Protein AF-A0A834Y3B8-F1 (afdb_monomer_lite)

Organism: Aphidius gifuensis (NCBI:txid684658)

Radius of gyration: 23.84 Å; chains: 1; bounding box: 73×37×65 Å

InterPro domains:
  IPR054291 Domain of unknown function DUF7027 [PF22954] (36-114)

Foldseek 3Di:
DDDDPDDPPPPPPPDDDDDQLLNVLQVQLVVQLVVLVVQLVVLVVCPVLVPDDPVCNVVCVVVSVVSNVVSVVSNVLSVLSNCCSVVVPLVSNVVVLVVLVVVVVVCVVCLVVVLVVLLVVLVVDPDVVVNVVSVVVNVVVVVVVVVVVVVSVVVNVSSVVVVVVVVVVVVVVVVVVVD

pLDDT: mean 75.69, std 13.45, range [36.03, 94.94]

Structure (mmCIF, N/CA/C/O backbone):
data_AF-A0A834Y3B8-F1
#
_entry.id   AF-A0A834Y3B8-F1
#
loop_
_atom_site.group_PDB
_atom_site.id
_atom_site.type_symbol
_atom_site.label_atom_id
_atom_site.label_alt_id
_atom_site.label_comp_id
_atom_site.label_asym_id
_atom_site.label_entity_id
_atom_site.label_seq_id
_atom_site.pdbx_PDB_ins_code
_atom_site.Cartn_x
_atom_site.Cartn_y
_atom_site.Cartn_z
_atom_site.occupancy
_atom_site.B_iso_or_equiv
_atom_site.auth_seq_id
_atom_site.auth_comp_id
_atom_site.auth_asym_id
_atom_site.auth_atom_id
_atom_site.pdbx_PDB_model_num
ATOM 1 N N . MET A 1 1 ? -49.987 -11.068 30.352 1.00 37.50 1 MET A N 1
ATOM 2 C CA . MET A 1 1 ? -49.005 -11.954 29.690 1.00 37.50 1 MET A CA 1
ATOM 3 C C . MET A 1 1 ? -48.773 -11.413 28.286 1.00 37.50 1 MET A C 1
ATOM 5 O O . MET A 1 1 ? -49.567 -11.683 27.400 1.00 37.50 1 MET A O 1
ATOM 9 N N . GLY A 1 2 ? -47.780 -10.535 28.124 1.00 43.66 2 GLY A N 1
ATOM 10 C CA . GLY A 1 2 ? -47.441 -9.921 26.838 1.00 43.66 2 GLY A CA 1
ATOM 11 C C . GLY A 1 2 ? -46.248 -10.642 26.227 1.00 43.66 2 GLY A C 1
ATOM 12 O O . GLY A 1 2 ? -45.179 -10.677 26.829 1.00 43.66 2 GLY A O 1
ATOM 13 N N . VAL A 1 3 ? -46.452 -11.257 25.066 1.00 47.72 3 VAL A N 1
ATOM 14 C CA . VAL A 1 3 ? -45.411 -11.930 24.286 1.00 47.72 3 VAL A CA 1
ATOM 15 C C . VAL A 1 3 ? -44.532 -10.854 23.644 1.00 47.72 3 VAL A C 1
ATOM 17 O O . VAL A 1 3 ? -44.996 -10.108 22.786 1.00 47.72 3 VAL A O 1
ATOM 20 N N . LEU A 1 4 ? -43.276 -10.745 24.086 1.00 43.75 4 LEU A N 1
ATOM 21 C CA . LEU A 1 4 ? -42.274 -9.874 23.467 1.00 43.75 4 LEU A CA 1
ATOM 22 C C . LEU A 1 4 ? -41.955 -10.388 22.050 1.00 43.75 4 LEU A C 1
ATOM 24 O O . LEU A 1 4 ? -41.602 -11.563 21.902 1.00 43.75 4 LEU A O 1
ATOM 28 N N . PRO A 1 5 ? -42.060 -9.547 21.006 1.00 51.91 5 PRO A N 1
ATOM 29 C CA . PRO A 1 5 ? -41.778 -9.968 19.646 1.00 51.91 5 PRO A CA 1
ATOM 30 C C . PRO A 1 5 ? -40.274 -10.192 19.438 1.00 51.91 5 PRO A C 1
ATOM 32 O O . PRO A 1 5 ? -39.436 -9.377 19.818 1.00 51.91 5 PRO A O 1
ATOM 35 N N . GLY A 1 6 ? -39.988 -11.342 18.825 1.00 46.06 6 GLY A N 1
ATOM 36 C CA . GLY A 1 6 ? -38.712 -11.849 18.320 1.00 46.06 6 GLY A CA 1
ATOM 37 C C . GLY A 1 6 ? -37.532 -10.882 18.285 1.00 46.06 6 GLY A C 1
ATOM 38 O O . GLY A 1 6 ? -37.397 -10.070 17.373 1.00 46.06 6 GLY A O 1
ATOM 39 N N . ILE A 1 7 ? -36.598 -11.093 19.213 1.00 51.88 7 ILE A N 1
ATOM 40 C CA . ILE A 1 7 ? -35.212 -10.646 19.071 1.00 51.88 7 ILE A CA 1
ATOM 41 C C . ILE A 1 7 ? -34.667 -11.289 17.782 1.00 51.88 7 ILE A C 1
ATOM 43 O O . ILE A 1 7 ? -34.644 -12.523 17.699 1.00 51.88 7 ILE A O 1
ATOM 47 N N . PRO A 1 8 ? -34.240 -10.510 16.770 1.00 48.41 8 PRO A N 1
ATOM 48 C CA . PRO A 1 8 ? -33.696 -11.075 15.545 1.00 48.41 8 PRO A CA 1
ATOM 49 C C . PRO A 1 8 ? -32.488 -11.948 15.889 1.00 48.41 8 PRO A C 1
ATOM 51 O O . PRO A 1 8 ? -31.589 -11.533 16.627 1.00 48.41 8 PRO A O 1
ATOM 54 N N . LYS A 1 9 ? -32.508 -13.189 15.378 1.00 43.50 9 LYS A N 1
ATOM 55 C CA . LYS A 1 9 ? -31.440 -14.186 15.517 1.00 43.50 9 LYS A CA 1
ATOM 56 C C . LYS A 1 9 ? -30.092 -13.497 15.322 1.00 43.50 9 LYS A C 1
ATOM 58 O O . LYS A 1 9 ? -29.810 -12.964 14.251 1.00 43.50 9 LYS A O 1
ATOM 63 N N . ARG A 1 10 ? -29.265 -13.521 16.373 1.00 42.88 10 ARG A N 1
ATOM 64 C CA . ARG A 1 10 ? -27.855 -13.136 16.307 1.00 42.88 10 ARG A CA 1
ATOM 65 C C . ARG A 1 10 ? -27.240 -13.852 15.108 1.00 42.88 10 ARG A C 1
ATOM 67 O O . ARG A 1 10 ? -27.125 -15.074 15.138 1.00 42.88 10 ARG A O 1
ATOM 74 N N . ILE A 1 11 ? -26.807 -13.105 14.097 1.00 48.62 11 ILE A N 1
ATOM 75 C CA . ILE A 1 11 ? -25.773 -13.585 13.184 1.00 48.62 11 ILE A CA 1
ATOM 76 C C . ILE A 1 11 ? -24.517 -13.668 14.056 1.00 48.62 11 ILE A C 1
ATOM 78 O O . ILE A 1 11 ? -23.758 -12.710 14.197 1.00 48.62 11 ILE A O 1
ATOM 82 N N . GLN A 1 12 ? -24.376 -14.780 14.780 1.00 36.03 12 GLN A N 1
ATOM 83 C CA . GLN A 1 12 ? -23.112 -15.164 15.374 1.00 36.03 12 GLN A CA 1
ATOM 84 C C . GLN A 1 12 ? -22.207 -15.441 14.187 1.00 36.03 12 GLN A C 1
ATOM 86 O O . GLN A 1 12 ? -22.276 -16.507 13.582 1.00 36.03 12 GLN A O 1
ATOM 91 N N . VAL A 1 13 ? -21.407 -14.442 13.819 1.00 46.19 13 VAL A N 1
ATOM 92 C CA . VAL A 1 13 ? -20.228 -14.672 12.996 1.00 46.19 13 VAL A CA 1
ATOM 93 C C . VAL A 1 13 ? -19.374 -15.614 13.828 1.00 46.19 13 VAL A C 1
ATOM 95 O O . VAL A 1 13 ? -18.748 -15.211 14.811 1.00 46.19 13 VAL A O 1
ATOM 98 N N . SER A 1 14 ? -19.505 -16.899 13.515 1.00 40.12 14 SER A N 1
ATOM 99 C CA . SER A 1 14 ? -18.755 -17.988 14.103 1.00 40.12 14 SER A CA 1
ATOM 100 C C . SER A 1 14 ? -17.291 -17.590 14.122 1.00 40.12 14 SER A C 1
ATOM 102 O O . SER A 1 14 ? -16.740 -17.185 13.100 1.00 40.12 14 SER A O 1
ATOM 104 N N . SER A 1 15 ? -16.730 -17.663 15.324 1.00 40.81 15 SER A N 1
ATOM 105 C CA . SER A 1 15 ? -15.334 -17.468 15.692 1.00 40.81 15 SER A CA 1
ATOM 106 C C . SER A 1 15 ? -14.366 -17.887 14.577 1.00 40.81 15 SER A C 1
ATOM 108 O O . SER A 1 15 ? -13.926 -19.031 14.531 1.00 40.81 15 SER A O 1
ATOM 110 N N . CYS A 1 16 ? -14.030 -16.975 13.665 1.00 46.62 16 CYS A N 1
ATOM 111 C CA . CYS A 1 16 ? -12.946 -17.190 12.714 1.00 46.62 16 CYS A CA 1
ATOM 112 C C . CYS A 1 16 ? -11.652 -16.700 13.371 1.00 46.62 16 CYS A C 1
ATOM 114 O O . CYS A 1 16 ? -11.320 -15.518 13.355 1.00 46.62 16 CYS A O 1
ATOM 116 N N . CYS A 1 17 ? -11.039 -17.661 14.063 1.00 45.78 17 CYS A N 1
ATOM 117 C CA . CYS A 1 17 ? -9.634 -17.871 14.400 1.00 45.78 17 CYS A CA 1
ATOM 118 C C . CYS A 1 17 ? -8.669 -16.668 14.494 1.00 45.78 17 CYS A C 1
ATOM 120 O O . CYS A 1 17 ? -8.175 -16.123 13.513 1.00 45.78 17 CYS A O 1
ATOM 122 N N . CYS A 1 18 ? -8.248 -16.428 15.740 1.00 50.12 18 CYS A N 1
ATOM 123 C CA . CYS A 1 18 ? -6.883 -16.082 16.165 1.00 50.12 18 CYS A CA 1
ATOM 124 C C . CYS A 1 18 ? -6.363 -14.653 15.945 1.00 50.12 18 CYS A C 1
ATOM 126 O O . CYS A 1 18 ? -5.628 -14.178 16.808 1.00 50.12 18 CYS A O 1
ATOM 128 N N . PHE A 1 19 ? -6.769 -13.921 14.906 1.00 53.84 19 PHE A N 1
ATOM 129 C CA . PHE A 1 19 ? -6.357 -12.521 14.741 1.00 53.84 19 PHE A CA 1
ATOM 130 C C . PHE A 1 19 ? -7.561 -11.585 14.746 1.00 53.84 19 PHE A C 1
ATOM 132 O O . PHE A 1 19 ? -8.345 -11.516 13.804 1.00 53.84 19 PHE A O 1
ATOM 139 N N . SER A 1 20 ? -7.696 -10.818 15.832 1.00 68.88 20 SER A N 1
ATOM 140 C CA . SER A 1 20 ? -8.593 -9.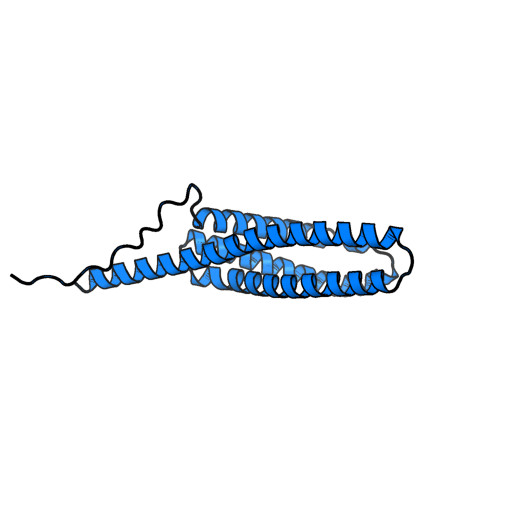666 15.842 1.00 68.88 20 SER A CA 1
ATOM 141 C C . SER A 1 20 ? -8.191 -8.747 14.694 1.00 68.88 20 SER A C 1
ATOM 143 O O . SER A 1 20 ? -7.015 -8.418 14.553 1.00 68.88 20 SER A O 1
ATOM 145 N N . VAL A 1 21 ? -9.151 -8.284 13.897 1.00 67.69 21 VAL A N 1
ATOM 146 C CA . VAL A 1 21 ? -8.900 -7.272 12.857 1.00 67.69 21 VAL A CA 1
ATOM 147 C C . VAL A 1 21 ? -8.158 -6.054 13.421 1.00 67.69 21 VAL A C 1
ATOM 149 O O . VAL A 1 21 ? -7.378 -5.403 12.732 1.00 67.69 21 VAL A O 1
ATOM 152 N N . ARG A 1 22 ? -8.343 -5.768 14.713 1.00 73.56 22 ARG A N 1
ATOM 153 C CA . ARG A 1 22 ? -7.573 -4.745 15.416 1.00 73.56 22 ARG A CA 1
ATOM 154 C C . ARG A 1 22 ? -6.064 -4.996 15.326 1.00 73.56 22 ARG A C 1
ATOM 156 O O . ARG A 1 22 ? -5.312 -4.064 15.064 1.00 73.56 22 ARG A O 1
ATOM 163 N N . THR A 1 23 ? -5.636 -6.242 15.510 1.00 80.88 23 THR A N 1
ATOM 164 C CA . THR A 1 23 ? -4.240 -6.674 15.391 1.00 80.88 23 THR A CA 1
ATOM 165 C C . THR A 1 23 ? -3.732 -6.499 13.964 1.00 80.88 23 THR A C 1
ATOM 167 O O . THR A 1 23 ? -2.637 -5.981 13.782 1.00 80.88 23 THR A O 1
ATOM 170 N N . ALA A 1 24 ? -4.547 -6.833 12.958 1.00 75.94 24 ALA A N 1
ATOM 171 C CA . ALA A 1 24 ? -4.217 -6.591 11.555 1.00 75.94 24 ALA A CA 1
ATOM 172 C C . ALA A 1 24 ? -3.954 -5.095 11.298 1.00 75.94 24 ALA A C 1
ATOM 174 O O . ALA A 1 24 ? -2.858 -4.729 10.885 1.00 75.94 24 ALA A O 1
ATOM 175 N N . CYS A 1 25 ? -4.891 -4.203 11.639 1.00 80.88 25 CYS A N 1
ATOM 176 C CA . CYS A 1 25 ? -4.696 -2.761 11.438 1.00 80.88 25 CYS A CA 1
ATOM 177 C C . CYS A 1 25 ? -3.471 -2.201 12.184 1.00 80.88 25 CYS A C 1
ATOM 179 O O . CYS A 1 25 ? -2.835 -1.274 11.686 1.00 80.88 25 CYS A O 1
ATOM 181 N N . LEU A 1 26 ? -3.123 -2.752 13.354 1.00 85.44 26 LEU A N 1
ATOM 182 C CA . LEU A 1 26 ? -1.902 -2.375 14.074 1.00 85.44 26 LEU A CA 1
ATOM 183 C C . LEU A 1 26 ? -0.636 -2.817 13.333 1.00 85.44 26 LEU A C 1
ATOM 185 O O . LEU A 1 26 ? 0.275 -2.006 13.187 1.00 85.44 26 LEU A O 1
ATOM 189 N N . ILE A 1 27 ? -0.587 -4.063 12.849 1.00 86.38 27 ILE A N 1
ATOM 190 C CA . ILE A 1 27 ? 0.548 -4.581 12.069 1.00 86.38 27 ILE A CA 1
ATOM 191 C C . ILE A 1 27 ? 0.743 -3.732 10.809 1.00 86.38 27 ILE A C 1
ATOM 193 O O . ILE A 1 27 ? 1.860 -3.299 10.539 1.00 86.38 27 ILE A O 1
ATOM 197 N N . PHE A 1 28 ? -0.332 -3.416 10.083 1.00 83.31 28 PHE A N 1
ATOM 198 C CA . PHE A 1 28 ? -0.240 -2.617 8.855 1.00 83.31 28 PHE A CA 1
ATOM 199 C C . PHE A 1 28 ? 0.093 -1.158 9.107 1.00 83.31 28 PHE A C 1
ATOM 201 O O . PHE A 1 28 ? 0.881 -0.585 8.360 1.00 83.31 28 PHE A O 1
ATOM 208 N N . GLY A 1 29 ? -0.443 -0.566 10.172 1.00 86.69 29 GLY A N 1
ATOM 209 C CA . GLY A 1 29 ? -0.040 0.773 10.580 1.00 86.69 29 GLY A CA 1
ATOM 210 C C . GLY A 1 29 ? 1.458 0.841 10.884 1.00 86.69 29 GLY A C 1
ATOM 211 O O . GLY A 1 29 ? 2.125 1.766 10.429 1.00 86.69 29 GLY A O 1
ATOM 212 N N . TRP A 1 30 ? 2.003 -0.164 11.579 1.00 92.19 30 TRP A N 1
ATOM 213 C CA . TRP A 1 30 ? 3.438 -0.254 11.856 1.00 92.19 30 TRP A CA 1
ATOM 214 C C . TRP A 1 30 ? 4.278 -0.491 10.606 1.00 92.19 30 TRP A C 1
ATOM 216 O O . TRP A 1 30 ? 5.264 0.215 10.414 1.00 92.19 30 TRP A O 1
ATOM 226 N N . PHE A 1 31 ? 3.886 -1.431 9.744 1.00 88.88 31 PHE A N 1
ATOM 227 C CA . PHE A 1 31 ? 4.580 -1.680 8.480 1.00 88.88 31 PHE A CA 1
ATOM 228 C C . PHE A 1 31 ? 4.586 -0.436 7.591 1.00 88.88 31 PHE A C 1
ATOM 230 O O . PHE A 1 31 ? 5.644 -0.028 7.126 1.00 88.88 31 PHE A O 1
ATOM 237 N N . GLY A 1 32 ? 3.435 0.218 7.416 1.00 86.69 32 GLY A N 1
ATOM 238 C CA . GLY A 1 32 ? 3.327 1.441 6.621 1.00 86.69 32 GLY A CA 1
ATOM 239 C C . GLY A 1 32 ? 4.185 2.577 7.177 1.00 86.69 32 GLY A C 1
ATOM 240 O O . GLY A 1 32 ? 4.882 3.253 6.422 1.00 86.69 32 GLY A O 1
ATOM 241 N N . LEU A 1 33 ? 4.200 2.747 8.502 1.00 93.31 33 LEU A N 1
ATOM 242 C CA . LEU A 1 33 ? 5.053 3.733 9.163 1.00 93.31 33 LEU A CA 1
ATOM 243 C C . LEU A 1 33 ? 6.542 3.410 8.969 1.00 93.31 33 LEU A C 1
ATOM 245 O O . LEU A 1 33 ? 7.321 4.295 8.625 1.00 93.31 33 LEU A O 1
ATOM 249 N N . PHE A 1 34 ? 6.930 2.147 9.149 1.00 94.12 34 PHE A N 1
ATOM 250 C CA . PHE A 1 34 ? 8.306 1.690 8.981 1.00 94.12 34 PHE A CA 1
ATOM 251 C C . PHE A 1 34 ? 8.799 1.897 7.544 1.00 94.12 34 PHE A C 1
ATOM 253 O O . PHE A 1 34 ? 9.854 2.493 7.335 1.00 94.12 34 PHE A O 1
ATOM 260 N N . THR A 1 35 ? 8.010 1.489 6.548 1.00 87.94 35 THR A N 1
ATOM 261 C CA . THR A 1 35 ? 8.326 1.702 5.131 1.00 87.94 35 THR A CA 1
ATOM 262 C C . THR A 1 35 ? 8.439 3.188 4.798 1.00 87.94 35 THR A C 1
ATOM 264 O O . THR A 1 35 ? 9.377 3.584 4.112 1.00 87.94 35 THR A O 1
ATOM 267 N N . ALA A 1 36 ? 7.541 4.033 5.318 1.00 92.06 36 ALA A N 1
ATOM 268 C CA . ALA A 1 36 ? 7.620 5.476 5.108 1.00 92.06 36 ALA A CA 1
ATOM 269 C C . ALA A 1 36 ? 8.918 6.070 5.684 1.00 92.06 36 ALA A C 1
ATOM 271 O O . ALA A 1 36 ? 9.571 6.867 5.014 1.00 92.06 36 ALA A O 1
ATOM 272 N N . VAL A 1 37 ? 9.329 5.650 6.886 1.00 94.19 37 VAL A N 1
ATOM 273 C CA . VAL A 1 37 ? 10.591 6.088 7.507 1.00 94.19 37 VAL A CA 1
ATOM 274 C C . VAL A 1 37 ? 11.798 5.638 6.686 1.00 94.19 37 VAL A C 1
ATOM 276 O O . VAL A 1 37 ? 12.671 6.457 6.404 1.00 94.19 37 VAL A O 1
ATOM 279 N N . MET A 1 38 ? 11.831 4.375 6.253 1.00 92.88 38 MET A N 1
ATOM 280 C CA . MET A 1 38 ? 12.909 3.853 5.406 1.00 92.88 38 MET A CA 1
ATOM 281 C C . MET A 1 38 ? 13.012 4.627 4.088 1.00 92.88 38 MET A C 1
ATOM 283 O O . MET A 1 38 ? 14.099 5.060 3.717 1.00 92.88 38 MET A O 1
ATOM 287 N N . ASN A 1 39 ? 11.884 4.887 3.423 1.00 89.75 39 ASN A N 1
ATOM 288 C CA . ASN A 1 39 ? 11.856 5.644 2.172 1.00 89.75 39 ASN A CA 1
ATOM 289 C C . ASN A 1 39 ? 12.322 7.092 2.358 1.00 89.75 39 ASN A C 1
ATOM 291 O O . ASN A 1 39 ? 13.093 7.603 1.546 1.00 89.75 39 ASN A O 1
ATOM 295 N N . LEU A 1 40 ? 11.881 7.759 3.428 1.00 93.12 40 LEU A N 1
ATOM 296 C CA . LEU A 1 40 ? 12.324 9.117 3.748 1.00 93.12 40 LEU A CA 1
ATOM 297 C C . LEU A 1 40 ? 13.824 9.158 4.043 1.00 93.12 40 LEU A C 1
ATOM 299 O O . LEU A 1 40 ? 14.507 10.075 3.590 1.00 93.12 40 LEU A O 1
ATOM 303 N N . PHE A 1 41 ? 14.349 8.152 4.743 1.00 91.62 41 PHE A N 1
ATOM 304 C CA . PHE A 1 41 ? 15.779 8.029 4.998 1.00 91.62 41 PHE A CA 1
ATOM 305 C C . PHE A 1 41 ? 16.564 7.833 3.694 1.00 91.62 41 PHE A C 1
ATOM 307 O O . PHE A 1 41 ? 17.514 8.570 3.428 1.00 91.62 41 PHE A O 1
ATOM 314 N N . SER A 1 42 ? 16.125 6.917 2.828 1.00 88.50 42 SER A N 1
ATOM 315 C CA . SER A 1 42 ? 16.736 6.697 1.513 1.00 88.50 42 SER A CA 1
ATOM 316 C C . SER A 1 42 ? 16.756 7.970 0.664 1.00 88.50 42 SER A C 1
ATOM 318 O O . SER A 1 42 ? 17.797 8.300 0.096 1.00 88.50 42 SER A O 1
ATOM 320 N N . LEU A 1 43 ? 15.656 8.729 0.635 1.00 88.62 43 LEU A N 1
ATOM 321 C CA . LEU A 1 43 ? 15.582 10.011 -0.075 1.00 88.62 43 LEU A CA 1
ATOM 322 C C . LEU A 1 43 ? 16.494 11.075 0.555 1.00 88.62 43 LEU A C 1
ATOM 324 O O . LEU A 1 43 ? 17.169 11.806 -0.164 1.00 88.62 43 LEU A O 1
ATOM 328 N N . SER A 1 44 ? 16.568 11.132 1.888 1.00 86.00 44 SER A N 1
ATOM 329 C CA . SER A 1 44 ? 17.393 12.106 2.612 1.00 86.00 44 SER A CA 1
ATOM 330 C C . SER A 1 44 ? 18.894 11.877 2.441 1.00 86.00 44 SER A C 1
ATOM 332 O O . SER A 1 44 ? 19.658 12.836 2.505 1.00 86.00 44 SER A O 1
ATOM 334 N N . THR A 1 45 ? 19.341 10.633 2.246 1.00 85.12 45 THR A N 1
ATOM 335 C CA . THR A 1 45 ? 20.773 10.346 2.043 1.00 85.12 45 THR A CA 1
ATOM 336 C C . THR A 1 45 ? 21.304 10.827 0.689 1.00 85.12 45 THR A C 1
ATOM 338 O O . THR A 1 45 ? 22.515 10.827 0.480 1.00 85.12 45 THR A O 1
ATOM 341 N N . GLY A 1 46 ? 20.435 11.229 -0.250 1.00 75.25 46 GLY A N 1
ATOM 342 C CA . GLY A 1 46 ? 20.836 11.727 -1.574 1.00 75.25 46 GLY A CA 1
ATOM 343 C C . GLY A 1 46 ? 21.544 10.690 -2.457 1.00 75.25 46 GLY A C 1
ATOM 344 O O . GLY A 1 46 ? 21.948 10.997 -3.577 1.00 75.25 46 GLY A O 1
ATOM 345 N N . ASN A 1 47 ? 21.677 9.446 -1.985 1.00 74.38 47 ASN A N 1
ATOM 346 C CA . ASN A 1 47 ? 22.313 8.350 -2.716 1.00 74.38 47 ASN A CA 1
ATOM 347 C C . ASN A 1 47 ? 21.548 7.992 -3.994 1.00 74.38 47 ASN A C 1
ATOM 349 O O . ASN A 1 47 ? 22.128 7.427 -4.915 1.00 74.38 47 ASN A O 1
ATOM 353 N N . PHE A 1 48 ? 20.259 8.330 -4.061 1.00 69.44 48 PHE A N 1
ATOM 354 C CA . PHE A 1 48 ? 19.461 8.131 -5.263 1.00 69.44 48 PHE A CA 1
ATOM 355 C C . PHE A 1 48 ? 19.956 9.029 -6.404 1.00 69.44 48 PHE A C 1
ATOM 357 O O . PHE A 1 48 ? 20.273 8.539 -7.476 1.00 69.44 48 PHE A O 1
ATOM 364 N N . GLU A 1 49 ? 20.126 10.328 -6.160 1.00 69.00 49 GLU A N 1
ATOM 365 C CA . GLU A 1 49 ? 20.465 11.306 -7.204 1.00 69.00 49 GLU A CA 1
ATOM 366 C C . GLU A 1 49 ? 21.894 11.140 -7.744 1.00 69.00 49 GLU A C 1
ATOM 368 O O . GLU A 1 49 ? 22.138 11.309 -8.937 1.00 69.00 49 GLU A O 1
ATOM 373 N N . LYS A 1 50 ? 22.833 10.723 -6.886 1.00 75.00 50 LYS A N 1
ATOM 374 C CA . LYS A 1 50 ? 24.247 10.536 -7.258 1.00 75.00 50 LYS A CA 1
ATOM 375 C C . LYS A 1 50 ? 24.500 9.340 -8.178 1.00 75.00 50 LYS A C 1
ATOM 377 O O . LYS A 1 50 ? 25.520 9.320 -8.857 1.00 75.00 50 LYS A O 1
ATOM 382 N N . ASN A 1 51 ? 23.601 8.357 -8.186 1.00 78.44 51 ASN A N 1
ATOM 383 C CA . ASN A 1 51 ? 23.750 7.129 -8.970 1.00 78.44 51 ASN A CA 1
ATOM 384 C C . ASN A 1 51 ? 22.977 7.161 -10.299 1.00 78.44 51 ASN A C 1
ATOM 386 O O . ASN A 1 51 ? 23.024 6.184 -11.044 1.00 78.44 51 ASN A O 1
ATOM 390 N N . LEU A 1 52 ? 22.261 8.251 -10.606 1.00 81.44 52 LEU A N 1
ATOM 391 C CA . LEU A 1 52 ? 21.537 8.380 -11.871 1.00 81.44 52 LEU A CA 1
ATOM 392 C C . LEU A 1 52 ? 22.418 9.011 -12.967 1.00 81.44 52 LEU A C 1
ATOM 394 O O . LEU A 1 52 ? 23.169 9.948 -12.680 1.00 81.44 52 LEU A O 1
ATOM 398 N N . PRO A 1 53 ? 22.291 8.557 -14.232 1.00 82.56 53 PRO A N 1
ATOM 399 C CA . PRO A 1 53 ? 22.919 9.215 -15.374 1.00 82.56 53 PRO A CA 1
ATOM 400 C C . PRO A 1 53 ? 22.473 10.677 -15.479 1.00 82.56 53 PRO A C 1
ATOM 402 O O . PRO A 1 53 ? 21.334 11.013 -15.149 1.00 82.56 53 PRO A O 1
ATOM 405 N N . GLN A 1 54 ? 23.360 11.539 -15.976 1.00 82.12 54 GLN A N 1
ATOM 406 C CA . GLN A 1 54 ? 23.186 12.996 -15.988 1.00 82.12 54 GLN A CA 1
ATOM 407 C C . GLN A 1 54 ? 21.894 13.455 -16.694 1.00 82.12 54 GLN A C 1
ATOM 409 O O . GLN A 1 54 ? 21.250 14.400 -16.247 1.00 82.12 54 GLN A O 1
ATOM 414 N N . GLU A 1 55 ? 21.455 12.728 -17.726 1.00 82.88 55 GLU A N 1
ATOM 415 C CA . GLU A 1 55 ? 20.199 12.978 -18.455 1.00 82.88 55 GLU A CA 1
ATOM 416 C C . GLU A 1 55 ? 18.944 12.866 -17.571 1.00 82.88 55 GLU A C 1
ATOM 418 O O . GLU A 1 55 ? 17.948 13.548 -17.805 1.00 82.88 55 GLU A O 1
ATOM 423 N N . TYR A 1 56 ? 18.988 12.047 -16.517 1.00 81.25 56 TYR A N 1
ATOM 424 C CA . TYR A 1 56 ? 17.861 11.838 -15.608 1.00 81.25 56 TYR A CA 1
ATOM 425 C C . TYR A 1 56 ? 17.938 12.695 -14.340 1.00 81.25 56 TYR A C 1
ATOM 427 O O . TYR A 1 56 ? 16.954 12.767 -13.603 1.00 81.25 56 TYR A O 1
ATOM 435 N N . GLN A 1 57 ? 19.062 13.371 -14.075 1.00 81.81 57 GLN A N 1
ATOM 436 C CA . GLN A 1 57 ? 19.231 14.200 -12.873 1.00 81.81 57 GLN A CA 1
ATOM 437 C C . GLN A 1 57 ? 18.267 15.394 -12.849 1.00 81.81 57 GLN A C 1
ATOM 439 O O . GLN A 1 57 ? 17.685 15.703 -11.807 1.00 81.81 57 GLN A O 1
ATOM 444 N N . GLU A 1 58 ? 18.004 16.030 -13.995 1.00 83.19 58 GLU A N 1
ATOM 445 C CA . GLU A 1 58 ? 17.048 17.145 -14.049 1.00 83.19 58 GLU A CA 1
ATOM 446 C C . GLU A 1 58 ? 15.608 16.681 -13.755 1.00 83.19 58 GLU A C 1
ATOM 448 O O . GLU A 1 58 ? 14.840 17.371 -13.081 1.00 83.19 58 GLU A O 1
ATOM 453 N N . MET A 1 59 ? 15.240 15.477 -14.202 1.00 82.75 59 MET A N 1
ATOM 454 C CA . MET A 1 59 ? 13.942 14.887 -13.870 1.00 82.75 59 MET A CA 1
ATOM 455 C C . MET A 1 59 ? 13.887 14.467 -12.395 1.00 82.75 59 MET A C 1
ATOM 457 O O . MET A 1 59 ? 12.891 14.733 -11.717 1.00 82.75 59 MET A O 1
ATOM 461 N N . ALA A 1 60 ? 14.962 13.863 -11.881 1.00 83.12 60 ALA A N 1
ATOM 462 C CA . ALA A 1 60 ? 15.065 13.412 -10.499 1.00 83.12 60 ALA A CA 1
ATOM 463 C C . ALA A 1 60 ? 14.948 14.578 -9.508 1.00 83.12 60 ALA A C 1
ATOM 465 O O . ALA A 1 60 ? 14.141 14.497 -8.584 1.00 83.12 60 ALA A O 1
ATOM 466 N N . SER A 1 61 ? 15.643 15.694 -9.739 1.00 82.81 61 SER A N 1
ATOM 467 C CA . SER A 1 61 ? 15.582 16.882 -8.870 1.00 82.81 61 SER A CA 1
ATOM 468 C C . SER A 1 61 ? 14.165 17.466 -8.733 1.00 82.81 61 SER A C 1
ATOM 470 O O . SER A 1 61 ? 13.784 17.940 -7.662 1.00 82.81 61 SER A O 1
ATOM 472 N N . LYS A 1 62 ? 13.324 17.362 -9.773 1.00 86.62 62 LYS A N 1
ATOM 473 C CA . LYS A 1 62 ? 11.900 17.757 -9.723 1.00 86.62 62 LYS A CA 1
ATOM 474 C C . LYS A 1 62 ? 11.010 16.705 -9.050 1.00 86.62 62 LYS A C 1
ATOM 476 O O . LYS A 1 62 ? 9.944 17.042 -8.526 1.00 86.62 62 LYS A O 1
ATOM 481 N N . LEU A 1 63 ? 11.409 15.433 -9.085 1.00 86.50 63 LEU A N 1
ATOM 482 C CA . LEU A 1 63 ? 10.627 14.303 -8.581 1.00 86.50 63 LEU A CA 1
ATOM 483 C C . LEU A 1 63 ? 10.898 14.006 -7.099 1.00 86.50 63 LEU A C 1
ATOM 485 O O . LEU A 1 63 ? 9.965 13.680 -6.367 1.00 86.50 63 LEU A O 1
ATOM 489 N N . VAL A 1 64 ? 12.139 14.168 -6.636 1.00 88.38 64 VAL A N 1
ATOM 490 C CA . VAL A 1 64 ? 12.563 13.897 -5.251 1.00 88.38 64 VAL A CA 1
ATOM 491 C C . VAL A 1 64 ? 11.716 14.660 -4.220 1.00 88.38 64 VAL A C 1
ATOM 493 O O . VAL A 1 64 ? 11.200 14.009 -3.309 1.00 88.38 64 VAL A O 1
ATOM 496 N N . PRO A 1 65 ? 11.445 15.976 -4.358 1.00 88.06 65 PRO A N 1
ATOM 497 C CA . PRO A 1 65 ? 10.586 16.697 -3.415 1.00 88.06 65 PRO A CA 1
ATOM 498 C C . PRO A 1 65 ? 9.144 16.171 -3.397 1.00 88.06 65 PRO A C 1
ATOM 500 O O . PRO A 1 65 ? 8.513 16.099 -2.340 1.00 88.06 65 PRO A O 1
ATOM 503 N N . LYS A 1 66 ? 8.619 15.761 -4.561 1.00 89.19 66 LYS A N 1
ATOM 504 C CA . LYS A 1 66 ? 7.272 15.179 -4.672 1.00 89.19 66 LYS A CA 1
ATOM 505 C C . LYS A 1 66 ? 7.205 13.818 -3.985 1.00 89.19 66 LYS A C 1
ATOM 507 O O . LYS A 1 66 ? 6.265 13.556 -3.233 1.00 89.19 66 LYS A O 1
ATOM 512 N N . LEU A 1 67 ? 8.211 12.972 -4.204 1.00 87.31 67 LEU A N 1
ATOM 513 C CA . LEU A 1 67 ? 8.335 11.671 -3.550 1.00 87.31 67 LEU A CA 1
ATOM 514 C C . LEU A 1 67 ? 8.492 11.827 -2.038 1.00 87.31 67 LEU A C 1
ATOM 516 O O . LEU A 1 67 ? 7.851 11.099 -1.283 1.00 87.31 67 LEU A O 1
ATOM 520 N N . PHE A 1 68 ? 9.278 12.804 -1.587 1.00 91.75 68 PHE A N 1
ATOM 521 C CA . PHE A 1 68 ? 9.437 13.115 -0.171 1.00 91.75 68 PHE A CA 1
ATOM 522 C C . PHE A 1 68 ? 8.095 13.478 0.477 1.00 91.75 68 PHE A C 1
ATOM 524 O O . PHE A 1 68 ? 7.687 12.839 1.446 1.00 91.75 68 PHE A O 1
ATOM 531 N N . MET A 1 69 ? 7.357 14.433 -0.102 1.00 92.38 69 MET A N 1
ATOM 532 C CA . MET A 1 69 ? 6.039 14.832 0.409 1.00 92.38 69 MET A CA 1
ATOM 533 C C . MET A 1 69 ? 5.029 13.683 0.398 1.00 92.38 69 MET A C 1
ATOM 535 O O . MET A 1 69 ? 4.265 13.517 1.348 1.00 92.38 69 MET A O 1
ATOM 539 N N . THR A 1 70 ? 5.050 12.852 -0.643 1.00 88.62 70 THR A N 1
ATOM 540 C CA . THR A 1 70 ? 4.160 11.689 -0.749 1.00 88.62 70 THR A CA 1
ATOM 541 C C . THR A 1 70 ? 4.442 10.667 0.355 1.00 88.62 70 THR A C 1
ATOM 543 O O . THR A 1 70 ? 3.515 10.219 1.032 1.00 88.62 70 THR A O 1
ATOM 546 N N . ASN A 1 71 ? 5.715 10.332 0.593 1.00 90.38 71 ASN A N 1
ATOM 547 C CA . ASN A 1 71 ? 6.102 9.405 1.661 1.00 90.38 71 ASN A CA 1
ATOM 548 C C . ASN A 1 71 ? 5.800 9.977 3.052 1.00 90.38 71 ASN A C 1
ATOM 550 O O . ASN A 1 71 ? 5.333 9.244 3.924 1.00 90.38 71 ASN A O 1
ATOM 554 N N . LEU A 1 72 ? 5.986 11.286 3.247 1.00 93.88 72 LEU A N 1
ATOM 555 C CA . LEU A 1 72 ? 5.623 11.965 4.489 1.00 93.88 72 LEU A CA 1
ATOM 556 C C . LEU A 1 72 ? 4.119 11.849 4.773 1.00 93.88 72 LEU A C 1
ATOM 558 O O . LEU A 1 72 ? 3.729 11.445 5.868 1.00 93.88 72 LEU A O 1
ATOM 562 N N . MET A 1 73 ? 3.270 12.140 3.783 1.00 92.50 73 MET A N 1
ATOM 563 C CA . MET A 1 73 ? 1.814 12.025 3.925 1.00 92.50 73 MET A CA 1
ATOM 564 C C . MET A 1 73 ? 1.375 10.579 4.176 1.00 92.50 73 MET A C 1
ATOM 566 O O . MET A 1 73 ? 0.535 10.338 5.042 1.00 92.50 73 MET A O 1
ATOM 570 N N . SER A 1 74 ? 1.987 9.611 3.489 1.00 89.31 74 SER A N 1
ATOM 571 C CA . SER A 1 74 ? 1.754 8.181 3.731 1.00 89.31 74 SER A CA 1
ATOM 572 C C . SER A 1 74 ? 2.101 7.771 5.171 1.00 89.31 74 SER A C 1
ATOM 574 O O . SER A 1 74 ? 1.321 7.084 5.842 1.00 89.31 74 SER A O 1
ATOM 576 N N . GLY A 1 75 ? 3.228 8.265 5.697 1.00 91.81 75 GLY A N 1
ATOM 577 C CA . GLY A 1 75 ? 3.630 8.062 7.089 1.00 91.81 75 GLY A CA 1
ATOM 578 C C . GLY A 1 75 ? 2.642 8.675 8.083 1.00 91.81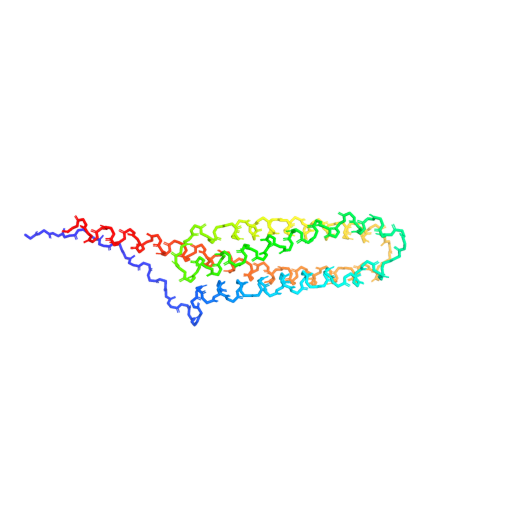 75 GLY A C 1
ATOM 579 O O . GLY A 1 75 ? 2.219 8.004 9.025 1.00 91.81 75 GLY A O 1
ATOM 580 N N . LEU A 1 76 ? 2.197 9.914 7.841 1.00 94.94 76 LEU A N 1
ATOM 581 C CA . LEU A 1 76 ? 1.191 10.587 8.671 1.00 94.94 76 LEU A CA 1
ATOM 582 C C . LEU A 1 76 ? -0.142 9.832 8.688 1.00 94.94 76 LEU A C 1
ATOM 584 O O . LEU A 1 76 ? -0.742 9.666 9.750 1.00 94.94 76 LEU A O 1
ATOM 588 N N . MET A 1 77 ? -0.595 9.331 7.539 1.00 92.62 77 MET A N 1
ATOM 589 C CA . MET A 1 77 ? -1.819 8.532 7.444 1.00 92.62 77 MET A CA 1
ATOM 590 C C . MET A 1 77 ? -1.693 7.190 8.170 1.00 92.62 77 MET A C 1
ATOM 592 O O . MET A 1 77 ? -2.625 6.782 8.863 1.00 92.62 77 MET A O 1
ATOM 596 N N . SER A 1 78 ? -0.540 6.527 8.071 1.00 91.12 78 SER A N 1
ATOM 597 C CA . SER A 1 78 ? -0.260 5.287 8.808 1.00 91.12 78 SER A CA 1
ATOM 598 C C . SER A 1 78 ? -0.214 5.530 10.325 1.00 91.12 78 SER A C 1
ATOM 600 O O . SER A 1 78 ? -0.770 4.754 11.104 1.00 91.12 78 SER A O 1
ATOM 602 N N . GLY A 1 79 ? 0.349 6.663 10.756 1.00 93.25 79 GLY A N 1
ATOM 603 C CA . GLY A 1 79 ? 0.296 7.116 12.148 1.00 93.25 79 GLY A CA 1
ATOM 604 C C . GLY A 1 79 ? -1.130 7.428 12.620 1.00 93.25 79 GLY A C 1
ATOM 605 O O . GLY A 1 79 ? -1.525 7.025 13.715 1.00 93.25 79 GLY A O 1
ATOM 606 N N . ALA A 1 80 ? -1.941 8.088 11.787 1.00 93.00 80 ALA A N 1
ATOM 607 C CA . ALA A 1 80 ? -3.347 8.362 12.082 1.00 93.00 80 ALA A CA 1
ATOM 608 C C . ALA A 1 80 ? -4.168 7.071 12.217 1.00 93.00 80 ALA A C 1
ATOM 610 O O . ALA A 1 80 ? -4.981 6.966 13.139 1.00 93.00 80 ALA A O 1
ATOM 611 N N . LEU A 1 81 ? -3.904 6.066 11.373 1.00 90.19 81 LEU A N 1
ATOM 612 C CA . LEU A 1 81 ? -4.482 4.728 11.496 1.00 90.19 81 LEU A CA 1
ATOM 613 C C . LEU A 1 81 ? -4.126 4.102 12.852 1.00 90.19 81 LEU A C 1
ATOM 615 O O . LEU A 1 81 ? -5.029 3.693 13.582 1.00 90.19 81 LEU A O 1
ATOM 619 N N . LEU A 1 82 ? -2.842 4.081 13.226 1.00 92.94 82 LEU A N 1
ATOM 620 C CA . LEU A 1 82 ? -2.373 3.570 14.523 1.00 92.94 82 LEU A CA 1
ATOM 621 C C . LEU A 1 82 ? -3.085 4.257 15.695 1.00 92.94 82 LEU A C 1
ATOM 623 O O . LEU A 1 82 ? -3.662 3.590 16.555 1.00 92.94 82 LEU A O 1
ATOM 627 N N . VAL A 1 83 ? -3.111 5.593 15.710 1.00 94.38 83 VAL A N 1
ATOM 628 C CA . VAL A 1 83 ? -3.787 6.369 16.761 1.00 94.38 83 VAL A CA 1
ATOM 629 C C . VAL A 1 83 ? -5.294 6.108 16.764 1.00 94.38 83 VAL A C 1
ATOM 631 O O . VAL A 1 83 ? -5.891 5.996 17.837 1.00 94.38 83 VAL A O 1
ATOM 634 N N . GLY A 1 84 ? -5.916 5.976 15.591 1.00 90.56 84 GLY A N 1
ATOM 635 C CA . GLY A 1 84 ? -7.329 5.641 15.436 1.00 90.56 84 GLY A CA 1
ATOM 636 C C . GLY A 1 84 ? -7.672 4.280 16.038 1.00 90.56 84 GLY A C 1
ATOM 637 O O . GLY A 1 84 ? -8.641 4.174 16.791 1.00 90.56 84 GLY A O 1
ATOM 638 N N . VAL A 1 85 ? -6.839 3.268 15.792 1.00 88.88 85 VAL A N 1
ATOM 639 C CA . VAL A 1 85 ? -7.007 1.906 16.322 1.00 88.88 85 VAL A CA 1
ATOM 640 C C . VAL A 1 85 ? -6.734 1.841 17.828 1.00 88.88 85 VAL A C 1
ATOM 642 O O . VAL A 1 85 ? -7.452 1.156 18.564 1.00 88.88 85 VAL A O 1
ATOM 645 N N . LEU A 1 86 ? -5.724 2.563 18.319 1.00 90.12 86 LEU A N 1
ATOM 646 C CA . LEU A 1 86 ? -5.396 2.611 19.747 1.00 90.12 86 LEU A CA 1
ATOM 647 C C . LEU A 1 86 ? -6.476 3.349 20.548 1.00 90.12 86 LEU A C 1
ATOM 649 O O . LEU A 1 86 ? -6.922 2.848 21.578 1.00 90.12 86 LEU A O 1
ATOM 653 N N . LYS A 1 87 ? -6.953 4.497 20.048 1.00 90.19 87 LYS A N 1
ATOM 654 C CA . LYS A 1 87 ? -7.976 5.326 20.711 1.00 90.19 87 LYS A CA 1
ATOM 655 C C . LYS A 1 87 ? -9.419 4.956 20.346 1.00 90.19 87 LYS A C 1
ATOM 657 O O . LYS A 1 87 ? -10.329 5.666 20.765 1.00 90.19 87 LYS A O 1
ATOM 662 N N . ASN A 1 88 ? -9.639 3.892 19.568 1.00 85.25 88 ASN A N 1
ATOM 663 C CA . ASN A 1 88 ? -10.955 3.480 19.057 1.00 85.25 88 ASN A CA 1
ATOM 664 C C . ASN A 1 88 ? -11.736 4.631 18.384 1.00 85.25 88 ASN A C 1
ATOM 666 O O . ASN A 1 88 ? -12.944 4.772 18.564 1.00 85.25 88 ASN A O 1
ATOM 670 N N . LYS A 1 89 ? -11.043 5.489 17.626 1.00 86.62 89 LYS A N 1
ATOM 671 C CA . LYS A 1 89 ? -11.637 6.628 16.914 1.00 86.62 89 LYS A CA 1
ATOM 672 C C . LYS A 1 89 ? -11.718 6.317 15.414 1.00 86.62 89 LYS A C 1
ATOM 674 O O . LYS A 1 89 ? -10.750 6.586 14.700 1.00 86.62 89 LYS A O 1
ATOM 679 N N . PRO A 1 90 ? -12.865 5.833 14.897 1.00 79.19 90 PRO A N 1
ATOM 680 C CA . PRO A 1 90 ? -12.978 5.384 13.506 1.00 79.19 90 PRO A CA 1
ATOM 681 C C . PRO A 1 90 ? -12.737 6.507 12.488 1.00 79.19 90 PRO A C 1
ATOM 683 O O . PRO A 1 90 ? -12.206 6.261 11.411 1.00 79.19 90 PRO A O 1
ATOM 686 N N . LYS A 1 91 ? -13.037 7.764 12.852 1.00 86.06 91 LYS A N 1
ATOM 687 C CA . LYS A 1 91 ? -12.822 8.934 11.982 1.00 86.06 91 LYS A CA 1
ATOM 688 C C . LYS A 1 91 ? -11.361 9.121 11.549 1.00 86.06 91 LYS A C 1
ATOM 690 O O . LYS A 1 91 ? -11.123 9.629 10.462 1.00 86.06 91 LYS A O 1
ATOM 695 N N . LEU A 1 92 ? -10.402 8.705 12.380 1.00 88.31 92 LEU A N 1
ATOM 696 C CA . LEU A 1 92 ? -8.967 8.790 12.078 1.00 88.31 92 LEU A CA 1
ATOM 697 C C . LEU A 1 92 ? -8.488 7.668 11.145 1.00 88.31 92 LEU A C 1
ATOM 699 O O . LEU A 1 92 ? -7.416 7.780 10.564 1.00 88.31 92 LEU A O 1
ATOM 703 N N . MET A 1 93 ? -9.281 6.605 10.985 1.00 86.25 93 MET A N 1
ATOM 704 C CA . MET A 1 93 ? -8.935 5.452 10.151 1.00 86.25 93 MET A CA 1
ATOM 705 C C . MET A 1 93 ? -9.345 5.653 8.684 1.00 86.25 93 MET A C 1
ATOM 707 O O . MET A 1 93 ? -8.734 5.067 7.795 1.00 86.25 93 MET A O 1
ATOM 711 N N . TYR A 1 94 ? -10.354 6.493 8.411 1.00 83.81 94 TYR A N 1
ATOM 712 C CA . TYR A 1 94 ? -10.903 6.656 7.060 1.00 83.81 94 TYR A CA 1
ATOM 713 C C . TYR A 1 94 ? -9.905 7.121 5.995 1.00 83.81 94 TYR A C 1
ATOM 715 O O . TYR A 1 94 ? -9.919 6.521 4.925 1.00 83.81 94 TYR A O 1
ATOM 723 N N . PRO A 1 95 ? -9.045 8.136 6.219 1.00 85.94 95 PRO A N 1
ATOM 724 C CA . PRO A 1 95 ? -8.161 8.630 5.159 1.00 85.94 95 PRO A CA 1
ATOM 725 C C . PRO A 1 95 ? -7.235 7.541 4.615 1.00 85.94 95 PRO A C 1
ATOM 727 O O . PRO A 1 95 ? -7.039 7.433 3.408 1.00 85.94 95 PRO A O 1
ATOM 730 N N . TRP A 1 96 ? -6.730 6.688 5.510 1.00 86.25 96 TRP A N 1
ATOM 731 C CA . TRP A 1 96 ? -5.904 5.550 5.130 1.00 86.25 96 TRP A CA 1
ATOM 732 C C . TRP A 1 96 ? -6.705 4.526 4.316 1.00 86.25 96 TRP A C 1
ATOM 734 O O . TRP A 1 96 ? -6.245 4.090 3.266 1.00 86.25 96 TRP A O 1
ATOM 744 N N . ILE A 1 97 ? -7.933 4.201 4.740 1.00 81.75 97 ILE A N 1
ATOM 745 C CA . ILE A 1 97 ? -8.815 3.268 4.015 1.00 81.75 97 ILE A CA 1
ATOM 746 C C . ILE A 1 97 ? -9.145 3.793 2.608 1.00 81.75 97 ILE A C 1
ATOM 748 O O . ILE A 1 97 ? -9.075 3.030 1.649 1.00 81.75 97 ILE A O 1
ATOM 752 N N . TYR A 1 98 ? -9.458 5.085 2.463 1.00 85.38 98 TYR A N 1
ATOM 753 C CA . TYR A 1 98 ? -9.735 5.698 1.158 1.00 85.38 98 TYR A CA 1
ATOM 754 C C . TYR A 1 98 ? -8.520 5.659 0.228 1.00 85.38 98 TYR A C 1
ATOM 756 O O . TYR A 1 98 ? -8.662 5.321 -0.943 1.00 85.38 98 TYR A O 1
ATOM 764 N N . MET A 1 99 ? -7.329 5.968 0.743 1.00 81.12 99 MET A N 1
ATOM 765 C CA . MET A 1 99 ? -6.092 5.904 -0.041 1.00 81.12 99 MET A CA 1
ATOM 766 C C . MET A 1 99 ? -5.782 4.485 -0.505 1.00 81.12 99 MET A C 1
ATOM 768 O O . MET A 1 99 ? -5.443 4.297 -1.670 1.00 81.12 99 MET A O 1
ATOM 772 N N . GLN A 1 100 ? -5.959 3.486 0.366 1.00 80.44 100 GLN A N 1
ATOM 773 C CA . GLN A 1 100 ? -5.817 2.089 -0.039 1.00 80.44 100 GLN A CA 1
ATOM 774 C C . GLN A 1 100 ? -6.840 1.735 -1.114 1.00 80.44 100 GLN A C 1
ATOM 776 O O . GLN A 1 100 ? -6.459 1.219 -2.153 1.00 80.44 100 GLN A O 1
ATOM 781 N N . PHE A 1 101 ? -8.112 2.099 -0.940 1.00 79.31 101 PHE A N 1
ATOM 782 C CA . PHE A 1 101 ? -9.139 1.844 -1.950 1.00 79.31 101 PHE A CA 1
ATOM 783 C C . PHE A 1 101 ? -8.792 2.448 -3.322 1.00 79.31 101 PHE A C 1
ATOM 785 O O . PHE A 1 101 ? -8.910 1.770 -4.338 1.00 79.31 101 PHE A O 1
ATOM 792 N N . ILE A 1 102 ? -8.303 3.690 -3.365 1.00 82.81 102 ILE A N 1
ATOM 793 C CA . ILE A 1 102 ? -7.856 4.323 -4.616 1.00 82.81 102 ILE A CA 1
ATOM 794 C C . ILE A 1 102 ? -6.649 3.584 -5.205 1.00 82.81 102 ILE A C 1
ATOM 796 O O . ILE A 1 102 ? -6.632 3.306 -6.402 1.00 82.81 102 ILE A O 1
ATOM 800 N N . GLY A 1 103 ? -5.658 3.239 -4.378 1.00 78.19 103 GLY A N 1
ATOM 801 C CA . GLY A 1 103 ? -4.483 2.483 -4.814 1.00 78.19 103 GLY A CA 1
ATOM 802 C C . GLY A 1 103 ? -4.861 1.143 -5.439 1.00 78.19 103 GLY A C 1
ATOM 803 O O . GLY A 1 103 ? -4.307 0.766 -6.465 1.00 78.19 103 GLY A O 1
ATOM 804 N N . ILE A 1 104 ? -5.873 0.477 -4.885 1.00 75.06 104 ILE A N 1
ATOM 805 C CA . ILE A 1 104 ? -6.422 -0.771 -5.416 1.00 75.06 104 ILE A CA 1
ATOM 806 C C . ILE A 1 104 ? -7.021 -0.553 -6.799 1.00 75.06 104 ILE A C 1
ATOM 808 O O . ILE A 1 104 ? -6.702 -1.295 -7.719 1.00 75.06 104 ILE A O 1
ATOM 812 N N . VAL A 1 105 ? -7.849 0.478 -6.974 1.00 81.44 105 VAL A N 1
ATOM 813 C CA . VAL A 1 105 ? -8.440 0.797 -8.282 1.00 81.44 105 VAL A CA 1
ATOM 814 C C . VAL A 1 105 ? -7.353 1.081 -9.322 1.00 81.44 105 VAL A C 1
ATOM 816 O O . VAL A 1 105 ? -7.440 0.589 -10.443 1.00 81.44 105 VAL A O 1
ATOM 819 N N . ILE A 1 106 ? -6.306 1.824 -8.954 1.00 80.50 106 ILE A N 1
ATOM 820 C CA . ILE A 1 106 ? -5.177 2.105 -9.852 1.00 80.50 106 ILE A CA 1
ATOM 821 C C . ILE A 1 106 ? -4.432 0.816 -10.209 1.00 80.50 106 ILE A C 1
ATOM 823 O O . ILE A 1 106 ? -4.170 0.586 -11.387 1.00 80.50 106 ILE A O 1
ATOM 827 N N . LEU A 1 107 ? -4.125 -0.031 -9.223 1.00 75.88 107 LEU A N 1
ATOM 828 C CA . LEU A 1 107 ? -3.464 -1.317 -9.455 1.00 75.88 107 LEU A CA 1
ATOM 829 C C . LEU A 1 107 ? -4.291 -2.204 -10.386 1.00 75.88 107 LEU A C 1
ATOM 831 O O . LEU A 1 107 ? -3.742 -2.735 -11.342 1.00 75.88 107 LEU A O 1
ATOM 835 N N . LEU A 1 108 ? -5.608 -2.291 -10.177 1.00 77.25 108 LEU A N 1
ATOM 836 C CA . LEU A 1 108 ? -6.511 -3.022 -11.069 1.00 77.25 108 LEU A CA 1
ATOM 837 C C . LEU A 1 108 ? -6.426 -2.508 -12.511 1.00 77.25 108 LEU A C 1
ATOM 839 O O . LEU A 1 108 ? -6.348 -3.303 -13.440 1.00 77.25 108 LEU A O 1
ATOM 843 N N . ILE A 1 109 ? -6.425 -1.188 -12.712 1.00 78.75 109 ILE A N 1
ATOM 844 C CA . ILE A 1 109 ? -6.347 -0.592 -14.053 1.00 78.75 109 ILE A CA 1
ATOM 845 C C 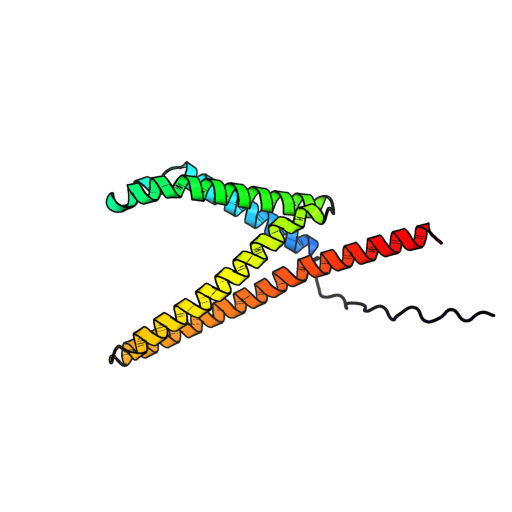. ILE A 1 109 ? -5.005 -0.922 -14.718 1.00 78.75 109 ILE A C 1
ATOM 847 O O . ILE A 1 109 ? -4.975 -1.375 -15.861 1.00 78.75 109 ILE A O 1
ATOM 851 N N . VAL A 1 110 ? -3.897 -0.707 -14.009 1.00 76.75 110 VAL A N 1
ATOM 852 C CA . VAL A 1 110 ? -2.541 -0.920 -14.535 1.00 76.75 110 VAL A CA 1
ATOM 853 C C . VAL A 1 110 ? -2.313 -2.392 -14.889 1.00 76.75 110 VAL A C 1
ATOM 855 O O . VAL A 1 110 ? -1.818 -2.693 -15.974 1.00 76.75 110 VAL A O 1
ATOM 858 N N . GLU A 1 111 ? -2.749 -3.300 -14.021 1.00 72.50 111 GLU A N 1
ATOM 859 C CA . GLU A 1 111 ? -2.603 -4.750 -14.189 1.00 72.50 111 GLU A CA 1
ATOM 860 C C . GLU A 1 111 ? -3.540 -5.334 -15.249 1.00 72.50 111 GLU A C 1
ATOM 862 O O . GLU A 1 111 ? -3.313 -6.436 -15.723 1.00 72.50 111 GLU A O 1
ATOM 867 N N . ILE A 1 112 ? -4.579 -4.618 -15.679 1.00 76.50 112 ILE A N 1
ATOM 868 C CA . ILE A 1 112 ? -5.376 -5.029 -16.844 1.00 76.50 112 ILE A CA 1
ATOM 869 C C . ILE A 1 112 ? -4.717 -4.535 -18.138 1.00 76.50 112 ILE A C 1
ATOM 871 O O . ILE A 1 112 ? -4.647 -5.266 -19.127 1.00 76.50 112 ILE A O 1
ATOM 875 N N . ILE A 1 113 ? -4.216 -3.297 -18.141 1.00 77.69 113 ILE A N 1
ATOM 876 C CA . ILE A 1 113 ? -3.676 -2.655 -19.345 1.00 77.69 113 ILE A CA 1
ATOM 877 C C . ILE A 1 113 ? -2.322 -3.251 -19.745 1.00 77.69 113 ILE A C 1
ATOM 879 O O . ILE A 1 113 ? -2.109 -3.520 -20.927 1.00 77.69 113 ILE A O 1
ATOM 883 N N . ILE A 1 114 ? -1.406 -3.465 -18.794 1.00 73.50 114 ILE A N 1
ATOM 884 C CA . ILE A 1 114 ? -0.046 -3.932 -19.105 1.00 73.50 114 ILE A CA 1
ATOM 885 C C . ILE A 1 114 ? -0.069 -5.317 -19.769 1.00 73.50 114 ILE A C 1
ATOM 887 O O . ILE A 1 114 ? 0.475 -5.438 -20.869 1.00 73.50 114 ILE A O 1
ATOM 891 N N . PRO A 1 115 ? -0.735 -6.344 -19.208 1.00 73.44 115 PRO A N 1
ATOM 892 C CA . PRO A 1 115 ? -0.894 -7.636 -19.865 1.00 73.44 115 PRO A CA 1
ATOM 893 C C . PRO A 1 115 ? -1.498 -7.536 -21.254 1.00 73.44 115 PRO A C 1
ATOM 895 O O . PRO A 1 115 ? -1.014 -8.186 -22.172 1.00 73.44 115 PRO A O 1
ATOM 898 N N . PHE A 1 116 ? -2.517 -6.695 -21.431 1.00 75.00 116 PHE A N 1
ATOM 899 C CA . PHE A 1 116 ? -3.170 -6.529 -22.722 1.00 75.00 116 PHE A CA 1
ATOM 900 C C . PHE A 1 116 ? -2.202 -6.012 -23.795 1.00 75.00 116 PHE A C 1
ATOM 902 O O . PHE A 1 116 ? -2.128 -6.575 -24.886 1.00 75.00 116 PHE A O 1
ATOM 909 N N . VAL A 1 117 ? -1.411 -4.984 -23.471 1.00 77.44 117 VAL A N 1
ATOM 910 C CA . VAL A 1 117 ? -0.393 -4.431 -24.380 1.00 77.44 117 VAL A CA 1
ATOM 911 C C . VAL A 1 117 ? 0.708 -5.453 -24.660 1.00 77.44 117 VAL A C 1
ATOM 913 O O . VAL A 1 117 ? 1.134 -5.603 -25.805 1.00 77.44 117 VAL A O 1
ATOM 916 N N . VAL A 1 118 ? 1.146 -6.185 -23.634 1.00 73.94 118 VAL A N 1
ATOM 917 C CA . VAL A 1 118 ? 2.188 -7.209 -23.762 1.00 73.94 118 VAL A CA 1
ATOM 918 C C . VAL A 1 118 ? 1.717 -8.355 -24.664 1.00 73.94 118 VAL A C 1
ATOM 920 O O . VAL A 1 118 ? 2.423 -8.712 -25.604 1.00 73.94 118 VAL A O 1
ATOM 923 N N . VAL A 1 119 ? 0.505 -8.881 -24.455 1.00 72.25 119 VAL A N 1
ATOM 924 C CA . VAL A 1 119 ? -0.094 -9.924 -25.308 1.00 72.25 119 VAL A CA 1
ATOM 925 C C . VAL A 1 119 ? -0.244 -9.440 -26.750 1.00 72.25 119 VAL A C 1
ATOM 927 O O . VAL A 1 119 ? 0.144 -10.156 -27.671 1.00 72.25 119 VAL A O 1
ATOM 930 N N . ALA A 1 120 ? -0.756 -8.223 -26.963 1.00 74.12 120 ALA A N 1
ATOM 931 C CA . ALA A 1 120 ? -0.899 -7.653 -28.303 1.00 74.12 120 ALA A CA 1
ATOM 932 C C . ALA A 1 120 ? 0.457 -7.521 -29.024 1.00 74.12 120 ALA A C 1
ATOM 934 O O . ALA A 1 120 ? 0.557 -7.825 -30.213 1.00 74.12 120 ALA A O 1
ATOM 935 N N . GLY A 1 121 ? 1.512 -7.139 -28.296 1.00 73.38 121 GLY A N 1
ATOM 936 C CA . GLY A 1 121 ? 2.879 -7.088 -28.816 1.00 73.38 121 GLY A CA 1
ATOM 937 C C . GLY A 1 121 ? 3.429 -8.465 -29.197 1.00 73.38 121 GLY A C 1
ATOM 938 O O . GLY A 1 121 ? 4.038 -8.605 -30.256 1.00 73.38 121 GLY A O 1
ATOM 939 N N . PHE A 1 122 ? 3.170 -9.500 -28.395 1.00 71.75 122 PHE A N 1
ATOM 940 C CA . PHE A 1 122 ? 3.621 -10.862 -28.703 1.00 71.75 122 PHE A CA 1
ATOM 941 C C . PHE A 1 122 ? 2.891 -11.486 -29.897 1.00 71.75 122 PHE A C 1
ATOM 943 O O . PHE A 1 122 ? 3.534 -12.159 -30.693 1.00 71.75 122 PHE A O 1
ATOM 950 N N . ILE A 1 123 ? 1.591 -11.221 -30.076 1.00 69.19 123 ILE A N 1
ATOM 951 C CA . ILE A 1 123 ? 0.829 -11.690 -31.252 1.00 69.19 123 ILE A CA 1
ATOM 952 C C . ILE A 1 123 ? 1.380 -11.086 -32.553 1.00 69.19 123 ILE A C 1
ATOM 954 O O . ILE A 1 123 ? 1.302 -11.707 -33.608 1.00 69.19 123 ILE A O 1
ATOM 958 N N . SER A 1 124 ? 1.951 -9.881 -32.490 1.00 69.25 124 SER A N 1
ATOM 959 C CA . SER A 1 124 ? 2.503 -9.203 -33.668 1.00 69.25 124 SER A CA 1
ATOM 960 C C . SER A 1 124 ? 3.886 -9.704 -34.106 1.00 69.25 124 SER A C 1
ATOM 962 O O . SER A 1 124 ? 4.312 -9.389 -35.215 1.00 69.25 124 SER A O 1
ATOM 964 N N . ASN A 1 125 ? 4.589 -10.470 -33.263 1.00 65.19 125 ASN A N 1
ATOM 965 C CA . ASN A 1 125 ? 5.965 -10.898 -33.506 1.00 65.19 125 ASN A CA 1
ATOM 966 C C . ASN A 1 125 ? 5.994 -12.413 -33.786 1.00 65.19 125 ASN A C 1
ATOM 968 O O . ASN A 1 125 ? 5.794 -13.215 -32.880 1.00 65.19 125 ASN A O 1
ATOM 972 N N . ASP A 1 126 ? 6.273 -12.802 -35.032 1.00 66.25 126 ASP A N 1
ATOM 973 C CA . ASP A 1 126 ? 6.133 -14.162 -35.606 1.00 66.25 126 ASP A CA 1
ATOM 974 C C . ASP A 1 126 ? 7.130 -15.221 -35.058 1.00 66.25 126 ASP A C 1
ATOM 976 O O . ASP A 1 126 ? 7.332 -16.294 -35.624 1.00 66.25 126 ASP A O 1
ATOM 980 N N . ASN A 1 127 ? 7.800 -14.930 -33.939 1.00 73.69 127 ASN A N 1
ATOM 981 C CA . ASN A 1 127 ? 8.772 -15.825 -33.312 1.00 73.69 127 ASN A CA 1
ATOM 982 C C . ASN A 1 127 ? 8.089 -16.688 -32.241 1.00 73.69 127 ASN A C 1
ATOM 984 O O . ASN A 1 127 ? 7.931 -16.273 -31.088 1.00 73.69 127 ASN A O 1
ATOM 988 N N . ASN A 1 128 ? 7.737 -17.919 -32.619 1.00 68.38 128 ASN A N 1
ATOM 989 C CA . ASN A 1 128 ? 6.990 -18.867 -31.786 1.00 68.38 128 ASN A CA 1
ATOM 990 C C . ASN A 1 128 ? 7.601 -19.106 -30.387 1.00 68.38 128 ASN A C 1
ATOM 992 O O . ASN A 1 128 ? 6.855 -19.170 -29.412 1.00 68.38 128 ASN A O 1
ATOM 996 N N . ASP A 1 129 ? 8.929 -19.139 -30.238 1.00 71.50 129 ASP A N 1
ATOM 997 C CA . ASP A 1 129 ? 9.573 -19.438 -28.943 1.00 71.50 129 ASP A CA 1
ATOM 998 C C . ASP A 1 129 ? 9.451 -18.299 -27.911 1.00 71.50 129 ASP A C 1
ATOM 1000 O O . ASP A 1 129 ? 9.331 -18.541 -26.708 1.00 71.50 129 ASP A O 1
ATOM 1004 N N . MET A 1 130 ? 9.421 -17.041 -28.365 1.00 67.50 130 MET A N 1
ATOM 1005 C CA . MET A 1 130 ? 9.263 -15.872 -27.485 1.00 67.50 130 MET A CA 1
ATOM 1006 C C . MET A 1 130 ? 7.815 -15.701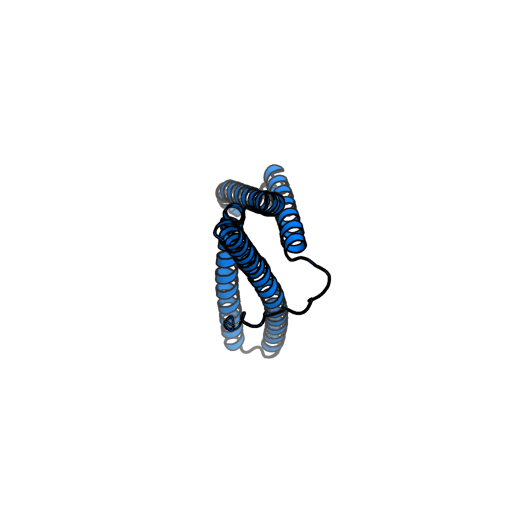 -27.007 1.00 67.50 130 MET A C 1
ATOM 1008 O O . MET A 1 130 ? 7.580 -15.192 -25.909 1.00 67.50 130 MET A O 1
ATOM 1012 N N . SER A 1 131 ? 6.846 -16.164 -27.802 1.00 70.12 131 SER A N 1
ATOM 1013 C CA . SER A 1 131 ? 5.419 -16.080 -27.469 1.00 70.12 131 SER A CA 1
ATOM 1014 C C . SER A 1 131 ? 5.046 -16.947 -26.257 1.00 70.12 131 SER A C 1
ATOM 1016 O O . SER A 1 131 ? 4.296 -16.511 -25.381 1.00 70.12 131 SER A O 1
ATOM 1018 N N . VAL A 1 132 ? 5.640 -18.142 -26.149 1.00 75.12 132 VAL A N 1
ATOM 1019 C CA . VAL A 1 132 ? 5.380 -19.085 -25.052 1.00 75.12 132 VAL A CA 1
ATOM 1020 C C . VAL A 1 132 ? 5.944 -18.556 -23.732 1.00 75.12 132 VAL A C 1
ATOM 1022 O O . VAL A 1 132 ? 5.252 -18.584 -22.714 1.00 75.12 132 VAL A O 1
ATOM 1025 N N . LEU A 1 133 ? 7.165 -18.008 -23.736 1.00 75.19 133 LEU A N 1
ATOM 1026 C CA . LEU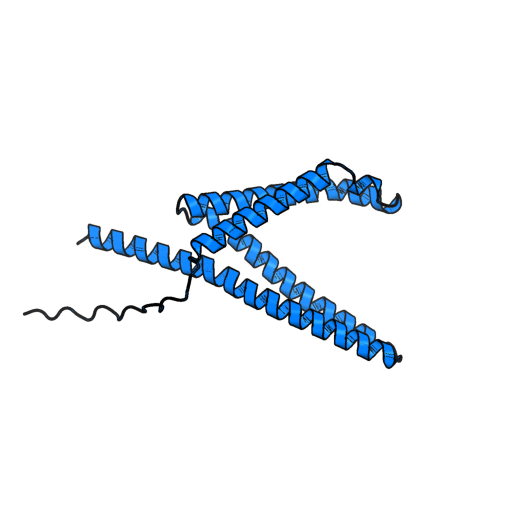 A 1 133 ? 7.773 -17.424 -22.536 1.00 75.19 133 LEU A CA 1
ATOM 1027 C C . LEU A 1 133 ? 6.987 -16.201 -22.033 1.00 75.19 133 LEU A C 1
ATOM 1029 O O . LEU A 1 133 ? 6.759 -16.068 -20.828 1.00 75.19 133 LEU A O 1
ATOM 1033 N N . GLY A 1 134 ? 6.529 -15.342 -22.951 1.00 72.44 134 GLY A N 1
ATOM 1034 C CA . GLY A 1 134 ? 5.672 -14.199 -22.632 1.00 72.44 134 GLY A CA 1
ATOM 1035 C C . GLY A 1 134 ? 4.351 -14.619 -21.983 1.00 72.44 134 GLY A C 1
ATOM 1036 O O . GLY A 1 134 ? 3.965 -14.063 -20.953 1.00 72.44 134 GLY A O 1
ATOM 1037 N N . ALA A 1 135 ? 3.693 -15.649 -22.522 1.00 73.94 135 ALA A N 1
ATOM 1038 C CA . ALA A 1 135 ? 2.452 -16.186 -21.966 1.00 73.94 135 ALA A CA 1
ATOM 1039 C C . ALA A 1 135 ? 2.639 -16.786 -20.559 1.00 73.94 135 ALA A C 1
ATOM 1041 O O . ALA A 1 135 ? 1.807 -16.567 -19.677 1.00 73.94 135 ALA A O 1
ATOM 1042 N N . VAL A 1 136 ? 3.746 -17.497 -20.316 1.00 77.62 136 VAL A N 1
ATOM 1043 C CA . VAL A 1 136 ? 4.057 -18.077 -18.997 1.00 77.62 136 VAL A CA 1
ATOM 1044 C C . VAL A 1 136 ? 4.332 -16.990 -17.956 1.00 77.62 136 VAL A C 1
ATOM 1046 O O . VAL A 1 136 ? 3.797 -17.058 -16.849 1.00 77.62 136 VAL A O 1
ATOM 1049 N N . LEU A 1 137 ? 5.116 -15.961 -18.296 1.00 74.50 137 LEU A N 1
ATOM 1050 C CA . LEU A 1 137 ? 5.389 -14.842 -17.385 1.00 74.50 137 LEU A CA 1
ATOM 1051 C C . LEU A 1 137 ? 4.121 -14.048 -17.054 1.00 74.50 137 LEU A C 1
ATOM 1053 O O . LEU A 1 137 ? 3.923 -13.670 -15.899 1.00 74.50 137 LEU A O 1
ATOM 1057 N N . LEU A 1 138 ? 3.233 -13.859 -18.033 1.00 76.81 138 LEU A N 1
ATOM 1058 C CA . LEU A 1 138 ? 1.922 -13.250 -17.815 1.00 76.81 138 LEU A CA 1
ATOM 1059 C C . LEU A 1 13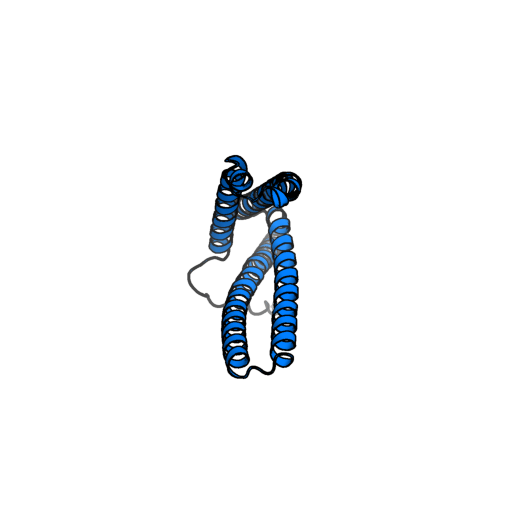8 ? 1.044 -14.075 -16.880 1.00 76.81 138 LEU A C 1
ATOM 1061 O O . LEU A 1 138 ? 0.413 -13.517 -15.986 1.00 76.81 138 LEU A O 1
ATOM 1065 N N . PHE A 1 139 ? 1.026 -15.396 -17.050 1.00 78.81 139 PHE A N 1
ATOM 1066 C CA . PHE A 1 139 ? 0.266 -16.282 -16.175 1.00 78.81 139 PHE A CA 1
ATOM 1067 C C . PHE A 1 139 ? 0.783 -16.230 -14.732 1.00 78.81 139 PHE A C 1
ATOM 1069 O O . PHE A 1 139 ? -0.006 -16.110 -13.798 1.00 78.81 139 PHE A O 1
ATOM 1076 N N . ILE A 1 140 ? 2.105 -16.247 -14.538 1.00 78.38 140 ILE A N 1
ATOM 1077 C CA . ILE A 1 140 ? 2.719 -16.116 -13.209 1.00 78.38 140 ILE A CA 1
ATOM 1078 C C . ILE A 1 140 ? 2.373 -14.758 -12.584 1.00 78.38 140 ILE A C 1
ATOM 1080 O O . ILE A 1 140 ? 1.956 -14.712 -11.426 1.00 78.38 140 ILE A O 1
ATOM 1084 N N . GLY A 1 141 ? 2.496 -13.667 -13.347 1.00 73.69 141 GLY A N 1
ATOM 1085 C CA . GLY A 1 141 ? 2.115 -12.326 -12.896 1.00 73.69 141 GLY A CA 1
ATOM 1086 C C . GLY A 1 141 ? 0.646 -12.253 -12.478 1.00 73.69 141 GLY A C 1
ATOM 1087 O O . GLY A 1 141 ? 0.337 -11.766 -11.393 1.00 73.69 141 GLY A O 1
ATOM 1088 N N . TYR A 1 142 ? -0.247 -12.840 -13.278 1.00 76.81 142 TYR A N 1
ATOM 1089 C CA . TYR A 1 142 ? -1.676 -12.906 -12.982 1.00 76.81 142 TYR A CA 1
ATOM 1090 C C . TYR A 1 142 ? -1.981 -13.696 -11.702 1.00 76.81 142 TYR A C 1
ATOM 1092 O O . TYR A 1 142 ? -2.778 -13.252 -10.881 1.00 76.81 142 TYR A O 1
ATOM 1100 N N . VAL A 1 143 ? -1.319 -14.836 -11.478 1.00 74.38 143 VAL A N 1
ATOM 1101 C CA . VAL A 1 143 ? -1.500 -15.627 -10.249 1.00 74.38 143 VAL A CA 1
ATOM 1102 C C . VAL A 1 143 ? -1.034 -14.849 -9.017 1.00 74.38 143 VAL A C 1
ATOM 1104 O O . VAL A 1 143 ? -1.745 -14.812 -8.012 1.00 74.38 143 VAL A O 1
ATOM 1107 N N . ILE A 1 144 ? 0.126 -14.186 -9.089 1.00 75.19 144 ILE A N 1
ATOM 1108 C CA . ILE A 1 144 ? 0.625 -13.329 -8.001 1.00 75.19 144 ILE A CA 1
ATOM 1109 C C . ILE A 1 144 ? -0.366 -12.193 -7.725 1.00 75.19 144 ILE A C 1
ATOM 1111 O O . ILE A 1 144 ? -0.655 -11.893 -6.567 1.00 75.19 144 ILE A O 1
ATOM 1115 N N . PHE A 1 145 ? -0.929 -11.603 -8.777 1.00 71.44 145 PHE A N 1
ATOM 1116 C CA . PHE A 1 145 ? -1.940 -10.561 -8.679 1.00 71.44 145 PHE A CA 1
ATOM 1117 C C . PHE A 1 145 ? -3.245 -11.052 -8.042 1.00 71.44 145 PHE A C 1
ATOM 1119 O O . PHE A 1 145 ? -3.759 -10.383 -7.151 1.00 71.44 145 PHE A O 1
ATOM 1126 N N . CYS A 1 146 ? -3.759 -12.226 -8.418 1.00 70.88 146 CYS A N 1
ATOM 1127 C CA . CYS A 1 146 ? -4.937 -12.817 -7.777 1.00 70.88 146 CYS A CA 1
ATOM 1128 C C . CYS A 1 146 ? -4.710 -13.027 -6.278 1.00 70.88 146 CYS A C 1
ATOM 1130 O O . CYS A 1 146 ? -5.532 -12.607 -5.472 1.00 70.88 146 CYS A O 1
ATOM 1132 N N . VAL A 1 147 ? -3.555 -13.578 -5.893 1.00 72.81 147 VAL A N 1
ATOM 1133 C CA . VAL A 1 147 ? -3.195 -13.755 -4.478 1.00 72.81 147 VAL A CA 1
ATOM 1134 C C . VAL A 1 147 ? -3.071 -12.405 -3.764 1.00 72.81 147 VAL A C 1
ATOM 1136 O O . VAL A 1 147 ? -3.513 -12.265 -2.621 1.00 72.81 147 VAL A O 1
ATOM 1139 N N . ALA A 1 148 ? -2.510 -11.394 -4.432 1.00 70.56 148 ALA A N 1
ATOM 1140 C CA . ALA A 1 148 ? -2.433 -10.042 -3.899 1.00 70.56 148 ALA A CA 1
ATOM 1141 C C . ALA A 1 148 ? -3.830 -9.440 -3.703 1.00 70.56 148 ALA A C 1
ATOM 1143 O O . ALA A 1 148 ? -4.086 -8.893 -2.635 1.00 70.56 148 ALA A O 1
ATOM 1144 N N . ILE A 1 149 ? -4.747 -9.591 -4.666 1.00 70.62 149 ILE A N 1
ATOM 1145 C CA . ILE A 1 149 ? -6.145 -9.154 -4.560 1.00 70.62 149 ILE A CA 1
ATOM 1146 C C . ILE A 1 149 ? -6.874 -9.889 -3.450 1.00 70.62 149 ILE A C 1
ATOM 1148 O O . ILE A 1 149 ? -7.568 -9.244 -2.677 1.00 70.62 149 ILE A O 1
ATOM 1152 N N . ASP A 1 150 ? -6.742 -11.205 -3.341 1.00 67.69 150 ASP A N 1
ATOM 1153 C CA . ASP A 1 150 ? -7.444 -11.972 -2.313 1.00 67.69 150 ASP A CA 1
ATOM 1154 C C . ASP A 1 150 ? -7.000 -11.529 -0.922 1.00 67.69 150 ASP A C 1
ATOM 1156 O O . ASP A 1 150 ? -7.829 -11.248 -0.050 1.00 67.69 150 ASP A O 1
ATOM 1160 N N . ALA A 1 151 ? -5.691 -11.346 -0.739 1.00 66.88 151 ALA A N 1
ATOM 1161 C CA . ALA A 1 151 ? -5.166 -10.740 0.467 1.00 66.88 151 ALA A CA 1
ATOM 1162 C C . ALA A 1 151 ? -5.779 -9.341 0.665 1.00 66.88 151 ALA A C 1
ATOM 1164 O O . ALA A 1 151 ? -6.272 -9.038 1.746 1.00 66.88 151 ALA A O 1
ATOM 1165 N N . LEU A 1 152 ? -5.814 -8.501 -0.374 1.00 66.31 152 LEU A N 1
ATOM 1166 C CA . LEU A 1 152 ? -6.305 -7.109 -0.390 1.00 66.31 152 LEU A CA 1
ATOM 1167 C C . LEU A 1 152 ? -7.807 -6.951 -0.122 1.00 66.31 152 LEU A C 1
ATOM 1169 O O . LEU A 1 152 ? -8.237 -6.011 0.546 1.00 66.31 152 LEU A O 1
ATOM 1173 N N . VAL A 1 153 ? -8.618 -7.892 -0.584 1.00 63.94 153 VAL A N 1
ATOM 1174 C CA . VAL A 1 153 ? -10.047 -7.974 -0.291 1.00 63.94 153 VAL A CA 1
ATOM 1175 C C . VAL A 1 153 ? -10.230 -8.355 1.170 1.00 63.94 153 VAL A C 1
ATOM 1177 O O . VAL A 1 153 ? -11.002 -7.702 1.871 1.00 63.94 153 VAL A O 1
ATOM 1180 N N . ILE A 1 154 ? -9.456 -9.317 1.678 1.00 65.88 154 ILE A N 1
ATOM 1181 C CA . ILE A 1 154 ? -9.408 -9.610 3.116 1.00 65.88 154 ILE A CA 1
ATOM 1182 C C . ILE A 1 154 ? -8.963 -8.350 3.893 1.00 65.88 154 ILE A C 1
ATOM 1184 O O . ILE A 1 154 ? -9.567 -8.018 4.917 1.00 65.88 154 ILE A O 1
ATOM 1188 N N . TYR A 1 155 ? -7.999 -7.586 3.365 1.00 63.31 155 TYR A N 1
ATOM 1189 C CA . TYR A 1 155 ? -7.511 -6.318 3.921 1.00 63.31 155 TYR A CA 1
ATOM 1190 C C . TYR A 1 155 ? -8.543 -5.185 3.935 1.00 63.31 155 TYR A C 1
ATOM 1192 O O . TYR A 1 155 ? -8.472 -4.344 4.829 1.00 63.31 155 TYR A O 1
ATOM 1200 N N . LEU A 1 156 ? -9.481 -5.131 2.984 1.00 64.00 156 LEU A N 1
ATOM 1201 C CA . LEU A 1 156 ? -10.548 -4.120 2.916 1.00 64.00 156 LEU A CA 1
ATOM 1202 C C . LEU A 1 156 ? -11.776 -4.520 3.733 1.00 64.00 156 LEU A C 1
ATOM 1204 O O . LEU A 1 156 ? -12.354 -3.702 4.454 1.00 64.00 156 LEU A O 1
ATOM 1208 N N . VAL A 1 157 ? -12.174 -5.788 3.641 1.00 65.69 157 VAL A N 1
ATOM 1209 C CA . VAL A 1 157 ? -13.344 -6.312 4.348 1.00 65.69 157 VAL A CA 1
ATOM 1210 C C . VAL A 1 157 ? -13.103 -6.279 5.852 1.00 65.69 157 VAL A C 1
ATOM 1212 O O . VAL A 1 157 ? -14.003 -5.911 6.602 1.00 65.69 157 VAL A O 1
ATOM 1215 N N . ALA A 1 158 ? -11.883 -6.561 6.311 1.00 62.75 158 ALA A N 1
ATOM 1216 C CA . ALA A 1 158 ? -11.543 -6.533 7.727 1.00 62.75 158 ALA A CA 1
ATOM 1217 C C . ALA A 1 158 ? -11.863 -5.174 8.411 1.00 62.75 158 ALA A C 1
ATOM 1219 O O . ALA A 1 158 ? -12.699 -5.155 9.326 1.00 62.75 158 ALA A O 1
ATOM 1220 N N . PRO A 1 159 ? -11.291 -4.022 8.007 1.00 58.91 159 PRO A N 1
ATOM 1221 C CA . PRO A 1 159 ? -11.568 -2.730 8.633 1.00 58.91 159 PRO A CA 1
ATOM 1222 C C . PRO A 1 159 ? -13.025 -2.279 8.470 1.00 58.91 159 PRO A C 1
ATOM 1224 O O . PRO A 1 159 ? -13.568 -1.679 9.399 1.00 58.91 159 PRO A O 1
ATOM 1227 N N . VAL A 1 160 ? -13.691 -2.604 7.354 1.00 65.44 160 VAL A N 1
ATOM 1228 C CA . VAL A 1 160 ? -15.126 -2.315 7.163 1.00 65.44 160 VAL A CA 1
ATOM 1229 C C . VAL A 1 160 ? -15.978 -3.108 8.154 1.00 65.44 160 VAL A C 1
ATOM 1231 O O . VAL A 1 160 ? -16.840 -2.538 8.824 1.00 65.44 160 VAL A O 1
ATOM 1234 N N . VAL A 1 161 ? -15.692 -4.398 8.334 1.00 67.19 161 VAL A N 1
ATOM 1235 C CA . VAL A 1 161 ? -16.374 -5.250 9.320 1.00 67.19 161 VAL A CA 1
ATOM 1236 C C . VAL A 1 161 ? -16.149 -4.729 10.741 1.00 67.19 161 VAL A C 1
ATOM 1238 O O . VAL A 1 161 ? -17.091 -4.688 11.536 1.00 67.19 161 VAL A O 1
ATOM 1241 N N . VAL A 1 162 ? -14.941 -4.256 11.068 1.00 64.12 162 VAL A N 1
ATOM 1242 C CA . VAL A 1 162 ? -14.679 -3.599 12.361 1.00 64.12 162 VAL A CA 1
ATOM 1243 C C . VAL A 1 162 ? -15.490 -2.331 12.524 1.00 64.12 162 VAL A C 1
ATOM 1245 O O . VAL A 1 162 ? -16.077 -2.120 13.586 1.00 64.12 162 VAL A O 1
ATOM 1248 N N . HIS A 1 163 ? -15.556 -1.506 11.486 1.00 65.81 163 HIS A N 1
ATOM 1249 C CA . HIS A 1 163 ? -16.322 -0.276 11.532 1.00 65.81 163 HIS A CA 1
ATOM 1250 C C . HIS A 1 163 ? -17.817 -0.549 11.767 1.00 65.81 163 HIS A C 1
ATOM 1252 O O . HIS A 1 163 ? -18.426 0.033 12.670 1.00 65.81 163 HIS A O 1
ATOM 1258 N N . CYS A 1 164 ? -18.389 -1.511 11.039 1.00 68.12 164 CYS A N 1
ATOM 1259 C CA . CYS A 1 164 ? -19.763 -1.965 11.237 1.00 68.12 164 CYS A CA 1
ATOM 1260 C C . CYS A 1 164 ? -19.994 -2.521 12.650 1.00 68.12 164 CYS A C 1
ATOM 1262 O O . CYS A 1 164 ? -21.021 -2.227 13.271 1.00 68.12 164 CYS A O 1
ATOM 1264 N N . ARG A 1 165 ? -19.034 -3.274 13.203 1.00 69.19 165 ARG A N 1
ATOM 1265 C CA . ARG A 1 165 ? -19.131 -3.803 14.569 1.00 69.19 165 ARG A CA 1
ATOM 1266 C C . ARG A 1 165 ? -19.141 -2.683 15.608 1.00 69.19 165 ARG A C 1
ATOM 1268 O O . ARG A 1 165 ? -20.016 -2.690 16.473 1.00 69.19 165 ARG A O 1
ATOM 1275 N N . GLN A 1 166 ? -18.254 -1.695 15.488 1.00 68.56 166 GLN A N 1
ATOM 1276 C CA . GLN A 1 166 ? -18.221 -0.545 16.398 1.00 68.56 166 GLN A CA 1
ATOM 1277 C C . GLN A 1 166 ? -19.517 0.272 16.346 1.00 68.56 166 GLN A C 1
ATOM 1279 O O . GLN A 1 166 ? -20.056 0.640 17.390 1.00 68.56 166 GLN A O 1
ATOM 1284 N N . LEU A 1 167 ? -20.076 0.498 15.153 1.00 71.81 167 LEU A N 1
ATOM 1285 C CA . LEU A 1 167 ? -21.384 1.144 14.999 1.00 71.81 167 LEU A CA 1
ATOM 1286 C C . LEU A 1 167 ? -22.504 0.366 15.706 1.00 71.81 167 LEU A C 1
ATOM 1288 O O . LEU A 1 167 ? -23.365 0.968 16.351 1.00 71.81 167 LEU A O 1
ATOM 1292 N N . SER A 1 168 ? -22.481 -0.968 15.621 1.00 73.69 168 SER A N 1
ATOM 1293 C CA . SER A 1 168 ? -23.473 -1.824 16.284 1.00 73.69 168 SER A CA 1
ATOM 1294 C C . SER A 1 168 ? -23.397 -1.770 17.815 1.00 73.69 168 SER A C 1
ATOM 1296 O O . SER A 1 168 ? -24.417 -1.902 18.493 1.00 73.69 168 SER A O 1
ATOM 1298 N N . GLU A 1 169 ? -22.198 -1.596 18.375 1.00 75.69 169 GLU A N 1
ATOM 1299 C CA . GLU A 1 169 ? -21.979 -1.495 19.821 1.00 75.69 169 GLU A CA 1
ATOM 1300 C C . GLU A 1 169 ? -22.403 -0.118 20.341 1.00 75.69 169 GLU A C 1
ATOM 1302 O O . GLU A 1 169 ? -23.115 -0.039 21.339 1.00 75.69 169 GLU A O 1
ATOM 1307 N N . MET A 1 170 ? -22.090 0.957 19.609 1.00 70.50 170 MET A N 1
ATOM 1308 C CA . MET A 1 170 ? -22.547 2.308 19.959 1.00 70.50 170 MET A CA 1
ATOM 1309 C C . MET A 1 170 ? -24.077 2.414 19.974 1.00 70.50 170 MET A C 1
ATOM 1311 O O . MET A 1 170 ? -24.639 2.930 20.938 1.00 70.50 170 MET A O 1
ATOM 1315 N N . LYS A 1 171 ? -24.762 1.872 18.955 1.00 75.81 171 LYS A N 1
ATOM 1316 C CA . LYS A 1 171 ? -26.235 1.854 18.926 1.00 75.81 171 LYS A CA 1
ATOM 1317 C C . LYS A 1 171 ? -26.833 1.074 20.099 1.00 75.81 171 LYS A C 1
ATOM 1319 O O . LYS A 1 171 ? -27.833 1.507 20.660 1.00 75.81 171 LYS A O 1
ATOM 1324 N N . ARG A 1 172 ? -26.230 -0.055 20.493 1.00 72.94 172 ARG A N 1
ATOM 1325 C CA . ARG A 1 172 ? -26.699 -0.845 21.646 1.00 72.94 172 ARG A CA 1
ATOM 1326 C C . ARG A 1 172 ? -26.565 -0.092 22.964 1.00 72.94 172 ARG A C 1
ATOM 1328 O O . ARG A 1 172 ? -27.513 -0.093 23.738 1.00 72.94 172 ARG A O 1
ATOM 1335 N N . ASN A 1 173 ? -25.438 0.580 23.183 1.00 76.69 173 ASN A N 1
ATOM 1336 C CA . ASN A 1 173 ? -25.212 1.342 24.410 1.00 76.69 173 ASN A CA 1
ATOM 1337 C C . ASN A 1 173 ? -26.173 2.534 24.533 1.00 76.69 173 ASN A C 1
ATOM 1339 O O . ASN A 1 173 ? -26.642 2.833 25.628 1.00 76.69 173 ASN A O 1
ATOM 1343 N N . GLN A 1 174 ? -26.509 3.182 23.412 1.00 78.56 174 GLN A N 1
ATOM 1344 C CA . GLN A 1 174 ? -27.533 4.230 23.397 1.00 78.56 174 GLN A CA 1
ATOM 1345 C C . GLN A 1 174 ? -28.917 3.673 23.747 1.00 78.56 174 GLN A C 1
ATOM 1347 O O . GLN A 1 174 ? -29.601 4.246 24.588 1.00 78.56 174 GLN A O 1
ATOM 1352 N N . LEU A 1 175 ? -29.295 2.525 23.174 1.00 81.00 175 LEU A N 1
ATOM 1353 C CA . LEU A 1 175 ? -30.580 1.880 23.461 1.00 81.00 175 LEU A CA 1
ATOM 1354 C C . LEU A 1 175 ? -30.713 1.440 24.928 1.00 81.00 175 LEU A C 1
ATOM 1356 O O . LEU A 1 175 ? -31.794 1.564 25.492 1.00 81.00 175 LEU A O 1
ATOM 1360 N N . SER A 1 176 ? -29.629 0.974 25.560 1.00 79.56 176 SER A N 1
ATOM 1361 C CA . SER A 1 176 ? -29.629 0.609 26.986 1.00 79.56 176 SER A CA 1
ATOM 1362 C C . SER A 1 176 ? -29.682 1.799 27.945 1.00 79.56 176 SER A C 1
ATOM 1364 O O . SER A 1 176 ? -29.982 1.605 29.111 1.00 79.56 176 SER A O 1
ATOM 1366 N N . GLN A 1 177 ? -29.344 3.009 27.490 1.00 79.94 177 GLN A N 1
ATOM 1367 C CA . GLN A 1 177 ? -29.455 4.226 28.305 1.00 79.94 177 GLN A CA 1
ATOM 1368 C C . GLN A 1 177 ? -30.831 4.892 28.178 1.00 79.94 177 GLN A C 1
ATOM 1370 O O . GLN A 1 177 ? -31.189 5.715 29.014 1.00 79.94 177 GLN A O 1
ATOM 1375 N N . SER A 1 178 ? -31.584 4.563 27.126 1.00 75.81 178 SER A N 1
ATOM 1376 C CA . SER A 1 178 ? -32.933 5.079 26.867 1.00 75.81 178 SER A CA 1
ATOM 1377 C C . SER A 1 178 ? -34.068 4.171 27.362 1.00 75.81 178 SER A C 1
ATOM 1379 O O . SER A 1 178 ? -35.230 4.526 27.175 1.00 75.81 178 SER A O 1
ATOM 1381 N N . ALA A 1 179 ? -33.742 3.003 27.920 1.00 64.00 179 ALA A N 1
ATOM 1382 C CA . ALA A 1 179 ? -34.679 2.017 28.464 1.00 64.00 179 ALA A CA 1
ATOM 1383 C C . ALA A 1 179 ? -34.537 1.947 29.987 1.00 64.00 179 ALA A C 1
ATOM 1385 O O . ALA A 1 179 ? -35.581 1.789 30.654 1.00 64.00 179 ALA A O 1
#

Sequence (179 aa):
MGVLPGIPKRIQVSSCCCFSVRTACLIFGWFGLFTAVMNLFSLSTGNFEKNLPQEYQEMASKLVPKLFMTNLMSGLMSGALLVGVLKNKPKLMYPWIYMQFIGIVILLIVEIIIPFVVVAGFISNDNNDMSVLGAVLLFIGYVIFCVAIDALVIYLVAPVVVHCRQLSEMKRNQLSQSA

Secondary structure (DSSP, 8-state):
-----------------S--HHHHHHHHHHHHHHHHHHHHHHHHT-HHHHTS-HHHHHHHHHHHHHHHHHHHHHHHHHHHHHHHHHTT-GGGTHHHHHHHHHHHHHHHHHHHHHHHHHHHHHHTS--HHHHHHHHHHHHHHHHHHHHHHHHHHHHHHHHHHHHHHHHHHHHHHHHHH--